Protein AF-A0A7Y3P1E9-F1 (afdb_monomer)

Nearest PDB structures (foldseek):
  8hl5-assembly1_SL7A  TM=4.239E-01  e=1.779E+00  Sulfolobus acidocaldarius DSM 639
  1z5z-assembly2_B  TM=3.314E-01  e=1.362E+00  Saccharolobus solfataricus P2
  5tt2-assembly1_C  TM=5.748E-01  e=8.848E+00  Homo sapiens
  6isn-assembly1_B  TM=3.491E-01  e=8.276E+00  Homo sapiens
  4q48-assembly1_A  TM=3.436E-01  e=9.459E+00  Deinococcus radiodurans R1 = ATCC 13939 = DSM 20539

Mean predicted aligned error: 6.4 Å

Radius of gyration: 21.35 Å; Cα contacts (8 Å, |Δi|>4): 57; chains: 1; bounding box: 52×37×60 Å

Foldseek 3Di:
DQLLVCCVVQDQVAAEAEDDPDDPVRVVRNCVSNPPGNHNYYYHPPCRPVDDCCDPNDNVCVVVDDDDDDDDDDDDD

Structure (mmCIF, N/CA/C/O backbone):
data_AF-A0A7Y3P1E9-F1
#
_entry.id   AF-A0A7Y3P1E9-F1
#
loop_
_atom_site.group_PDB
_atom_site.id
_atom_site.type_symbol
_atom_site.label_atom_id
_atom_site.label_alt_id
_atom_site.label_comp_id
_atom_site.label_asym_id
_atom_site.label_entity_id
_atom_site.label_seq_id
_atom_site.pdbx_PDB_ins_code
_atom_site.Cartn_x
_atom_site.Cartn_y
_atom_site.Cartn_z
_atom_site.occupancy
_atom_site.B_iso_or_equiv
_atom_site.auth_seq_id
_atom_site.auth_comp_id
_atom_site.auth_asym_id
_atom_site.auth_atom_id
_atom_site.pdbx_PDB_model_num
ATOM 1 N N . GLY A 1 1 ? -11.271 -0.075 20.628 1.00 56.12 1 GLY A N 1
ATOM 2 C CA . GLY A 1 1 ? -10.104 0.815 20.807 1.00 56.12 1 GLY A CA 1
ATOM 3 C C . GLY A 1 1 ? -10.177 1.916 19.773 1.00 56.12 1 GLY A C 1
ATOM 4 O O . GLY A 1 1 ? -10.702 1.665 18.700 1.00 56.12 1 GLY A O 1
ATOM 5 N N . SER A 1 2 ? -9.736 3.132 20.087 1.00 73.81 2 SER A N 1
ATOM 6 C CA . SER A 1 2 ? -9.791 4.242 19.128 1.00 73.81 2 SER A CA 1
ATOM 7 C C . SER A 1 2 ? -8.585 4.200 18.187 1.00 73.81 2 SER A C 1
ATOM 9 O O . SER A 1 2 ? -7.448 4.203 18.651 1.00 73.81 2 SER A O 1
ATOM 11 N N . PHE A 1 3 ? -8.817 4.228 16.874 1.00 85.69 3 PHE A N 1
ATOM 12 C CA . PHE A 1 3 ? -7.753 4.353 15.869 1.00 85.69 3 PHE A CA 1
ATOM 13 C C . PHE A 1 3 ? -7.057 5.728 15.876 1.00 85.69 3 PHE A C 1
ATOM 15 O O . PHE A 1 3 ? -6.074 5.917 15.164 1.00 85.69 3 PHE A O 1
ATOM 22 N N . ALA A 1 4 ? -7.514 6.687 16.692 1.00 80.00 4 ALA A N 1
ATOM 23 C CA . ALA A 1 4 ? -6.962 8.043 16.745 1.00 80.00 4 ALA A CA 1
ATOM 24 C C . ALA A 1 4 ? -5.454 8.083 17.053 1.00 80.00 4 ALA A C 1
ATOM 26 O O . ALA A 1 4 ? -4.745 8.940 16.531 1.00 80.00 4 ALA A O 1
ATOM 27 N N . GLN A 1 5 ? -4.949 7.134 17.846 1.00 84.06 5 GLN A N 1
ATOM 28 C CA . GLN A 1 5 ? -3.526 7.053 18.200 1.00 84.06 5 GLN A CA 1
ATOM 29 C C . GLN A 1 5 ? -2.627 6.716 16.998 1.00 84.06 5 GLN A C 1
ATOM 31 O O . GLN A 1 5 ? -1.458 7.094 16.981 1.00 84.06 5 GLN A O 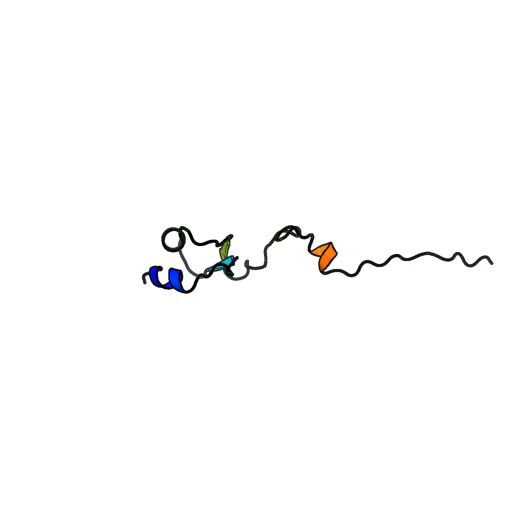1
ATOM 36 N N . LEU A 1 6 ? -3.165 6.069 15.956 1.00 86.44 6 LEU A N 1
ATOM 37 C CA . LEU A 1 6 ? -2.404 5.724 14.750 1.00 86.44 6 LEU A CA 1
ATOM 38 C C . LEU A 1 6 ? -1.998 6.959 13.946 1.00 86.44 6 LEU A C 1
ATOM 40 O O . LEU A 1 6 ? -1.010 6.921 13.213 1.00 86.44 6 LEU A O 1
ATOM 44 N N . LYS A 1 7 ? -2.733 8.068 14.086 1.00 82.62 7 LYS A N 1
ATOM 45 C CA . LYS A 1 7 ? -2.486 9.283 13.311 1.00 82.62 7 LYS A CA 1
ATOM 46 C C . LYS A 1 7 ? -1.093 9.856 13.575 1.00 82.62 7 LYS A C 1
ATOM 48 O O . LYS A 1 7 ? -0.479 10.363 12.644 1.00 82.62 7 LYS A O 1
ATOM 53 N N . GLU A 1 8 ? -0.566 9.726 14.786 1.00 83.88 8 GLU A N 1
ATOM 54 C CA . GLU A 1 8 ? 0.794 10.181 15.109 1.00 83.88 8 GLU A CA 1
ATOM 55 C C . GLU A 1 8 ? 1.873 9.205 14.617 1.00 83.88 8 GLU A C 1
ATOM 57 O O . GLU A 1 8 ? 2.972 9.616 14.257 1.00 83.88 8 GLU A O 1
ATOM 62 N N . MET A 1 9 ? 1.549 7.913 14.524 1.00 85.81 9 MET A N 1
ATOM 63 C CA . MET A 1 9 ? 2.482 6.879 14.059 1.00 85.81 9 MET A CA 1
ATOM 64 C C . MET A 1 9 ? 2.635 6.873 12.533 1.00 85.81 9 MET A C 1
ATOM 66 O O . MET A 1 9 ? 3.704 6.560 12.005 1.00 85.81 9 MET A O 1
ATOM 70 N N . VAL A 1 10 ? 1.572 7.229 11.807 1.00 88.56 10 VAL A N 1
ATOM 71 C CA . VAL A 1 10 ? 1.588 7.320 10.345 1.00 88.56 10 VAL A CA 1
ATOM 72 C C . VAL A 1 10 ? 2.257 8.626 9.918 1.00 88.56 10 VAL A C 1
ATOM 74 O O . VAL A 1 10 ? 1.664 9.715 9.926 1.00 88.56 10 VAL A O 1
ATOM 77 N N . THR A 1 11 ? 3.512 8.489 9.498 1.00 86.00 11 THR A N 1
ATOM 78 C CA . THR A 1 11 ? 4.306 9.552 8.873 1.00 86.00 11 THR A CA 1
ATOM 79 C C . THR A 1 11 ? 4.179 9.505 7.348 1.00 86.00 11 THR A C 1
ATOM 81 O O . THR A 1 11 ? 3.696 8.527 6.784 1.00 86.00 11 THR A O 1
ATOM 84 N N . GLY A 1 12 ? 4.673 10.535 6.654 1.00 84.75 12 GLY A N 1
ATOM 85 C CA . GLY A 1 12 ? 4.690 10.573 5.183 1.00 84.75 12 GLY A CA 1
ATOM 86 C C . GLY A 1 12 ? 5.588 9.526 4.509 1.00 84.75 12 GLY A C 1
ATOM 87 O O . GLY A 1 12 ? 5.648 9.493 3.289 1.00 84.75 12 GLY A O 1
ATOM 88 N N . LYS A 1 13 ? 6.294 8.690 5.282 1.00 87.69 13 LYS A N 1
ATOM 89 C CA . LYS A 1 13 ? 7.090 7.562 4.774 1.00 87.69 13 LYS A CA 1
ATOM 90 C C . LYS A 1 13 ? 6.291 6.256 4.702 1.00 87.69 13 LYS A C 1
ATOM 92 O O . LYS A 1 13 ? 6.797 5.260 4.198 1.00 87.69 13 LYS A O 1
ATOM 97 N N . VAL A 1 14 ? 5.077 6.232 5.254 1.00 90.88 14 VAL A N 1
ATOM 98 C CA . VAL A 1 14 ? 4.229 5.037 5.280 1.00 90.88 14 VAL A CA 1
ATOM 99 C C . VAL A 1 14 ? 3.374 5.005 4.022 1.00 90.88 14 VAL A C 1
ATOM 101 O O . VAL A 1 14 ? 2.375 5.709 3.932 1.00 90.88 14 VAL A O 1
ATOM 104 N N . GLN A 1 15 ? 3.755 4.159 3.068 1.00 89.56 15 GLN A N 1
ATOM 105 C CA . GLN A 1 15 ? 3.026 4.014 1.810 1.00 89.56 15 GLN A CA 1
ATOM 106 C C . GLN A 1 15 ? 1.883 2.991 1.891 1.00 89.56 15 GLN A C 1
ATOM 108 O O . GLN A 1 15 ? 0.812 3.184 1.323 1.00 89.56 15 GLN A O 1
ATOM 113 N N . THR A 1 16 ? 2.108 1.875 2.590 1.00 93.19 16 THR A N 1
ATOM 114 C CA . THR A 1 16 ? 1.149 0.768 2.709 1.00 93.19 16 THR A CA 1
ATOM 115 C C . THR A 1 16 ? 0.947 0.407 4.178 1.00 93.19 16 THR A C 1
ATOM 117 O O . THR A 1 16 ? 1.921 0.211 4.904 1.00 93.19 16 THR A O 1
ATOM 120 N N . LEU A 1 17 ? -0.311 0.303 4.608 1.00 94.12 17 LEU A N 1
ATOM 121 C CA . LEU A 1 17 ? -0.717 -0.162 5.932 1.00 94.12 17 LEU A CA 1
ATOM 122 C C . LEU A 1 17 ? -1.400 -1.523 5.802 1.00 94.12 17 LEU A C 1
ATOM 124 O O . LEU A 1 17 ? -2.336 -1.680 5.022 1.00 94.12 17 LEU A O 1
ATOM 128 N N . THR A 1 18 ? -0.944 -2.509 6.571 1.00 95.56 18 THR A N 1
ATOM 129 C CA . THR A 1 18 ? -1.570 -3.834 6.606 1.00 95.56 18 THR A CA 1
ATOM 130 C C . THR A 1 18 ? -2.512 -3.980 7.792 1.00 95.56 18 THR A C 1
ATOM 132 O O . THR A 1 18 ? -2.184 -3.517 8.885 1.00 95.56 18 THR A O 1
ATOM 135 N N . TRP A 1 19 ? -3.630 -4.678 7.614 1.00 95.56 19 TRP A N 1
ATOM 136 C CA . TRP A 1 19 ? -4.574 -4.998 8.684 1.00 95.56 19 TRP A CA 1
ATOM 137 C C . TRP A 1 19 ? -4.800 -6.508 8.815 1.00 95.56 19 TRP A C 1
ATOM 139 O O . TRP A 1 19 ? -4.579 -7.278 7.882 1.00 95.56 19 TRP A O 1
ATOM 149 N N . PHE A 1 20 ? -5.244 -6.940 9.993 1.00 96.94 20 PHE A N 1
ATOM 150 C CA . PHE A 1 20 ? -5.599 -8.329 10.268 1.00 96.94 20 PHE A CA 1
ATOM 151 C C . PHE A 1 20 ? -6.818 -8.379 11.191 1.00 96.94 20 PHE A C 1
ATOM 153 O O . PHE A 1 20 ? -6.871 -7.640 12.171 1.00 96.94 20 PHE A O 1
ATOM 160 N N . GLY A 1 21 ? -7.785 -9.244 10.871 1.00 96.06 21 GLY A N 1
ATOM 161 C CA . GLY A 1 21 ? -8.944 -9.517 11.728 1.00 96.06 21 GLY A CA 1
ATOM 162 C C . GLY A 1 21 ? -9.952 -8.373 11.882 1.00 96.06 21 GLY A C 1
ATOM 163 O O . GLY A 1 21 ? -10.818 -8.471 12.745 1.00 96.06 21 GLY A O 1
ATOM 164 N N . LEU A 1 22 ? -9.854 -7.310 11.076 1.00 96.06 22 LEU A N 1
ATOM 165 C CA . LEU A 1 22 ? -10.827 -6.216 11.076 1.00 96.06 22 LEU A CA 1
ATOM 166 C C . LEU A 1 22 ? -12.036 -6.575 10.212 1.00 96.06 22 LEU A C 1
ATOM 168 O O . LEU A 1 22 ? -11.884 -7.144 9.132 1.00 96.06 22 LEU A O 1
ATOM 172 N N . ASN A 1 23 ? -13.227 -6.203 10.670 1.00 96.38 23 ASN A N 1
ATOM 173 C CA . ASN A 1 23 ? -14.434 -6.245 9.845 1.00 96.38 23 ASN A CA 1
ATOM 174 C C . ASN A 1 23 ? -14.616 -4.952 9.023 1.00 96.38 23 ASN A C 1
ATOM 176 O O . ASN A 1 23 ? -13.922 -3.956 9.233 1.00 96.38 23 ASN A O 1
ATOM 180 N N . ASP A 1 24 ? -15.598 -4.937 8.120 1.00 95.81 24 ASP A N 1
ATOM 181 C CA . ASP A 1 24 ? -15.853 -3.808 7.212 1.00 95.81 24 ASP A CA 1
ATOM 182 C C . ASP A 1 24 ? -16.121 -2.480 7.935 1.00 95.81 24 ASP A C 1
ATOM 184 O O . ASP A 1 24 ? -15.676 -1.416 7.497 1.00 95.81 24 ASP A O 1
ATOM 188 N N . LYS A 1 25 ? -16.826 -2.523 9.073 1.00 95.81 25 LYS A N 1
ATOM 189 C CA . LYS A 1 25 ? -17.099 -1.328 9.881 1.00 95.81 25 LYS A CA 1
ATOM 190 C C . LYS A 1 25 ? -15.802 -0.786 10.481 1.00 95.81 25 LYS A C 1
ATOM 192 O O . LYS A 1 25 ? -15.559 0.417 10.411 1.00 95.81 25 LYS A O 1
ATOM 197 N N . GLU A 1 26 ? -14.963 -1.663 11.023 1.00 95.44 26 GLU A N 1
ATOM 198 C CA . GLU A 1 26 ? -13.668 -1.295 11.600 1.00 95.44 26 GLU A CA 1
ATOM 199 C C . GLU A 1 26 ? -12.697 -0.774 10.538 1.00 95.44 26 GLU A C 1
ATOM 201 O O . GLU A 1 26 ? -11.975 0.185 10.798 1.00 95.44 26 GLU A O 1
ATOM 206 N N . LEU A 1 27 ? -12.719 -1.328 9.324 1.00 94.50 27 LEU A N 1
ATOM 207 C CA . LEU A 1 27 ? -11.953 -0.809 8.189 1.00 94.50 27 LEU A CA 1
ATOM 208 C C . LEU A 1 27 ? -12.418 0.589 7.779 1.00 94.50 27 LEU A C 1
ATOM 210 O O . LEU A 1 27 ? -11.593 1.470 7.529 1.00 94.50 27 LEU A O 1
ATOM 214 N N . ALA A 1 28 ? -13.729 0.831 7.764 1.00 93.56 28 ALA A N 1
ATOM 215 C CA . ALA A 1 28 ? -14.274 2.157 7.501 1.00 93.56 28 ALA A CA 1
ATOM 216 C C . ALA A 1 28 ? -13.910 3.163 8.611 1.00 93.56 28 ALA A C 1
ATOM 218 O O . ALA A 1 28 ? -13.615 4.325 8.318 1.00 93.56 28 ALA A O 1
ATOM 219 N N . ASP A 1 29 ? -13.921 2.737 9.878 1.00 94.00 29 ASP A N 1
ATOM 220 C CA . ASP A 1 29 ? -13.467 3.540 11.021 1.00 94.00 29 ASP A CA 1
ATOM 221 C C . ASP A 1 29 ? -11.960 3.847 10.935 1.00 94.00 29 ASP A C 1
ATOM 223 O O . ASP A 1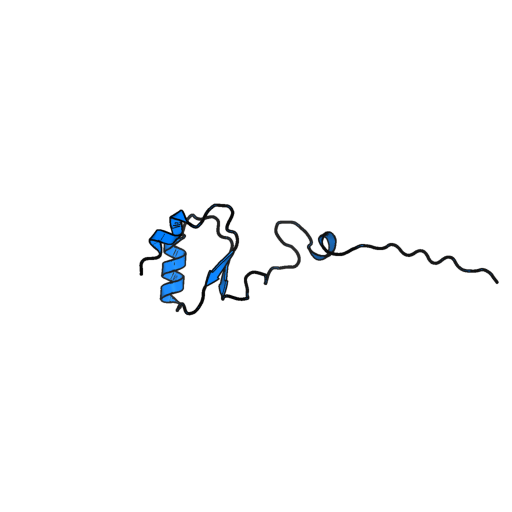 29 ? -11.554 4.993 11.142 1.00 94.00 29 ASP A O 1
ATOM 227 N N . LEU A 1 30 ? -11.137 2.859 10.573 1.00 93.19 30 LEU A N 1
ATOM 228 C CA . LEU A 1 30 ? -9.695 3.005 10.362 1.00 93.19 30 LEU A CA 1
ATOM 229 C C . LEU A 1 30 ? -9.399 4.005 9.242 1.00 93.19 30 LEU A C 1
ATOM 231 O O . LEU A 1 30 ? -8.613 4.933 9.431 1.00 93.19 30 LEU A O 1
ATOM 235 N N . ASN A 1 31 ? -10.068 3.859 8.097 1.00 90.81 31 ASN A N 1
ATOM 236 C CA . ASN A 1 31 ? -9.899 4.759 6.961 1.00 90.81 31 ASN A CA 1
ATOM 237 C C . ASN A 1 31 ? -10.268 6.207 7.330 1.00 90.81 31 ASN A C 1
ATOM 239 O O . ASN A 1 31 ? -9.544 7.145 6.998 1.00 90.81 31 ASN A O 1
ATOM 243 N N . ARG A 1 32 ? -11.350 6.403 8.099 1.00 91.12 32 ARG A N 1
ATOM 244 C CA . ARG A 1 32 ? -11.729 7.727 8.622 1.00 91.12 32 ARG A CA 1
ATOM 245 C C . ARG A 1 32 ? -10.695 8.296 9.589 1.00 91.12 32 ARG A C 1
ATOM 247 O O . ARG A 1 32 ? -10.376 9.479 9.501 1.00 91.12 32 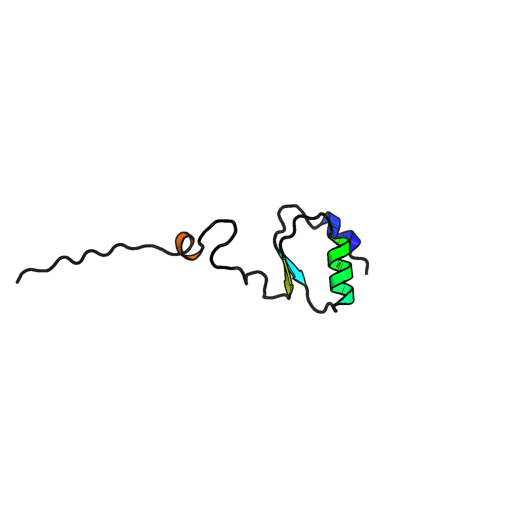ARG A O 1
ATOM 254 N N . ALA A 1 33 ? -10.153 7.482 10.491 1.00 91.12 33 ALA A N 1
ATOM 255 C CA . ALA A 1 33 ? -9.143 7.928 11.452 1.00 91.12 33 ALA A CA 1
ATOM 256 C C . ALA A 1 33 ? -7.831 8.370 10.778 1.00 91.12 33 ALA A C 1
ATOM 258 O O . ALA A 1 33 ? -7.143 9.264 11.279 1.00 91.12 33 ALA A O 1
ATOM 259 N N . LEU A 1 34 ? -7.507 7.772 9.630 1.00 90.31 34 LEU A N 1
ATOM 260 C CA . LEU A 1 34 ? -6.305 8.055 8.847 1.00 90.31 34 LEU A CA 1
ATOM 261 C C . LEU A 1 34 ? -6.525 9.095 7.739 1.00 90.31 34 LEU A C 1
ATOM 263 O O . LEU A 1 34 ? -5.582 9.424 7.019 1.00 90.31 34 LEU A O 1
ATOM 267 N N . TYR A 1 35 ? -7.732 9.655 7.617 1.00 86.56 35 TYR A N 1
ATOM 268 C CA . TYR A 1 35 ? -8.046 10.644 6.590 1.00 86.56 35 TYR A CA 1
ATOM 269 C C . TYR A 1 35 ? -7.060 11.824 6.612 1.00 86.56 35 TYR A C 1
ATOM 271 O O . TYR A 1 35 ? -6.729 12.379 7.667 1.00 86.56 35 TYR A O 1
ATOM 279 N N . GLY A 1 36 ? -6.575 12.204 5.428 1.00 83.75 36 GLY A N 1
ATOM 280 C CA . GLY A 1 36 ? -5.564 13.249 5.252 1.00 83.75 36 GLY A CA 1
ATOM 281 C C . GLY A 1 36 ? -4.117 12.794 5.476 1.00 83.75 36 GLY A C 1
ATOM 282 O O . GLY A 1 36 ? -3.199 13.594 5.292 1.00 83.75 36 GLY A O 1
ATOM 283 N N . LYS A 1 37 ? -3.875 11.528 5.840 1.00 85.69 37 LYS A N 1
ATOM 284 C CA . LYS A 1 37 ? -2.540 10.925 5.751 1.00 85.69 37 LYS A CA 1
ATOM 285 C C . LYS A 1 37 ? -2.279 10.448 4.326 1.00 85.69 37 LYS A C 1
ATOM 287 O O . LYS A 1 37 ? -3.179 9.981 3.638 1.00 85.69 37 LYS A O 1
ATOM 292 N N . ARG A 1 38 ? -1.026 10.566 3.891 1.00 85.50 38 ARG A N 1
ATOM 293 C CA . ARG A 1 38 ? -0.559 10.113 2.574 1.00 85.50 38 ARG A CA 1
ATOM 294 C C . ARG A 1 38 ? -0.237 8.615 2.611 1.00 85.50 38 ARG A C 1
ATOM 296 O O . ARG A 1 38 ? 0.923 8.246 2.501 1.00 85.50 38 ARG A O 1
ATOM 303 N N . ILE A 1 39 ? -1.253 7.790 2.867 1.00 91.19 39 ILE A N 1
ATOM 304 C CA . ILE A 1 39 ? -1.172 6.331 2.718 1.00 91.19 39 ILE A CA 1
ATOM 305 C C . ILE A 1 39 ? -1.802 5.985 1.373 1.00 91.19 39 ILE A C 1
ATOM 307 O O . ILE A 1 39 ? -2.948 6.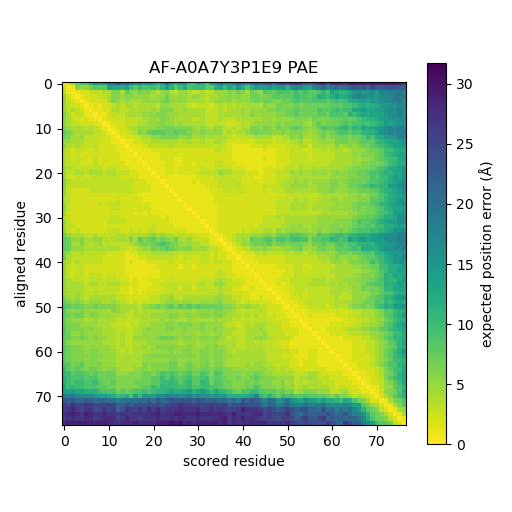356 1.127 1.00 91.19 39 ILE A O 1
ATOM 311 N N . ASP A 1 40 ? -1.087 5.238 0.540 1.00 89.69 40 ASP A N 1
ATOM 312 C CA . ASP A 1 40 ? -1.583 4.841 -0.778 1.00 89.69 40 ASP A CA 1
ATOM 313 C C . ASP A 1 40 ? -2.478 3.600 -0.693 1.00 89.69 40 ASP A C 1
ATOM 315 O O . ASP A 1 40 ? -3.411 3.445 -1.479 1.00 89.69 40 ASP A O 1
ATOM 319 N N . ARG A 1 41 ? -2.194 2.686 0.249 1.00 91.81 41 ARG A N 1
ATOM 320 C CA . ARG A 1 41 ? -2.897 1.398 0.360 1.00 91.81 41 ARG A CA 1
ATOM 321 C C . ARG A 1 41 ? -3.147 0.963 1.802 1.00 91.81 41 ARG A C 1
ATOM 323 O O . ARG A 1 41 ? -2.237 0.996 2.630 1.00 91.81 41 ARG A O 1
ATOM 330 N N . ILE A 1 42 ? -4.356 0.467 2.066 1.00 93.62 42 ILE A N 1
ATOM 331 C CA . ILE A 1 42 ? -4.730 -0.258 3.289 1.00 93.62 42 ILE A CA 1
ATOM 332 C C . ILE A 1 42 ? -5.167 -1.663 2.863 1.00 93.62 42 ILE A C 1
ATOM 334 O O . ILE A 1 42 ? -6.195 -1.807 2.208 1.00 93.62 42 ILE A O 1
ATOM 338 N N . VAL A 1 43 ? -4.374 -2.688 3.176 1.00 95.44 43 VAL A N 1
ATOM 339 C CA . VAL A 1 43 ? -4.535 -4.051 2.625 1.00 95.44 43 VAL A CA 1
ATOM 340 C C . VAL A 1 43 ? -4.463 -5.120 3.716 1.00 95.44 43 VAL A C 1
ATOM 342 O O . VAL A 1 43 ? -3.925 -4.845 4.788 1.00 95.44 43 VAL A O 1
ATOM 345 N N . PRO A 1 44 ? -4.972 -6.340 3.495 1.00 96.94 44 PRO A N 1
ATOM 346 C CA . PRO A 1 44 ? -4.745 -7.444 4.418 1.00 96.94 44 PRO A CA 1
ATOM 347 C C . PRO A 1 44 ? -3.250 -7.724 4.635 1.00 96.94 44 PRO A C 1
ATOM 349 O O . PRO A 1 44 ? -2.395 -7.456 3.783 1.00 96.94 44 PRO A O 1
ATOM 352 N N . VAL A 1 45 ? -2.911 -8.290 5.792 1.00 97.12 45 VAL A N 1
ATOM 353 C CA . VAL A 1 45 ? -1.562 -8.807 6.045 1.00 97.12 45 VAL A CA 1
ATOM 354 C C . VAL A 1 45 ? -1.175 -9.842 4.981 1.00 97.12 45 VAL A C 1
ATOM 356 O O . VAL A 1 45 ? -1.985 -10.671 4.580 1.00 97.12 45 VAL A O 1
ATOM 359 N N . GLY A 1 46 ? 0.072 -9.778 4.509 1.00 96.12 46 GLY A N 1
ATOM 360 C CA . GLY A 1 46 ? 0.575 -10.610 3.408 1.00 96.12 46 GLY A CA 1
ATOM 361 C C . GLY A 1 46 ? 0.449 -9.965 2.024 1.00 96.12 46 GLY A C 1
ATOM 362 O O . GLY A 1 46 ? 1.187 -10.339 1.119 1.00 96.12 46 GLY A O 1
ATOM 363 N N . GLU A 1 47 ? -0.378 -8.930 1.868 1.00 96.44 47 GLU A N 1
ATOM 364 C CA . GLU A 1 47 ? -0.588 -8.266 0.573 1.00 96.44 47 GLU A CA 1
ATOM 365 C C . GLU A 1 47 ? 0.236 -6.980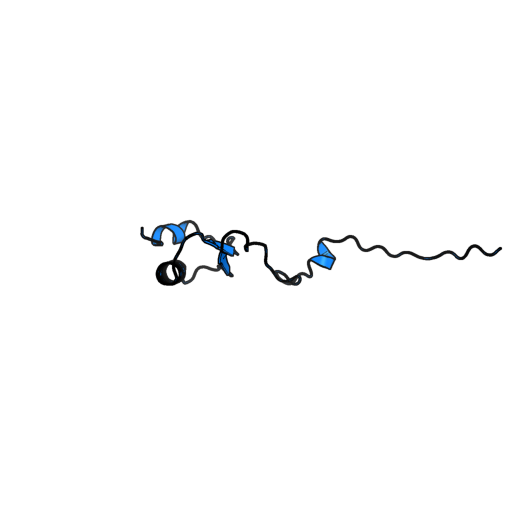 0.393 1.00 96.44 47 GLU A C 1
ATOM 367 O O . GLU A 1 47 ? 0.154 -6.319 -0.642 1.00 96.44 47 GLU A O 1
ATOM 372 N N . ALA A 1 48 ? 1.091 -6.627 1.360 1.00 94.19 48 ALA A N 1
ATOM 373 C CA . ALA A 1 48 ? 1.896 -5.402 1.307 1.00 94.19 48 ALA A CA 1
ATOM 374 C C . ALA A 1 48 ? 2.777 -5.305 0.048 1.00 94.19 48 ALA A C 1
ATOM 376 O O . ALA A 1 48 ? 2.967 -4.218 -0.496 1.00 94.19 48 ALA A O 1
ATOM 377 N N . LEU A 1 49 ? 3.296 -6.435 -0.435 1.00 92.00 49 LEU A N 1
ATOM 378 C CA . LEU A 1 49 ? 4.139 -6.502 -1.634 1.00 92.00 49 LEU A CA 1
ATOM 379 C C . LEU A 1 49 ? 3.356 -6.897 -2.897 1.00 92.00 49 LEU A C 1
ATOM 381 O O . LEU A 1 49 ? 3.954 -7.144 -3.938 1.00 92.00 49 LEU A O 1
ATOM 385 N N . SER A 1 50 ? 2.021 -6.927 -2.829 1.00 92.38 50 SER A N 1
ATOM 386 C CA . SER A 1 50 ? 1.149 -7.150 -3.987 1.00 92.38 50 SER A CA 1
ATOM 387 C C . SER A 1 50 ? 0.992 -5.848 -4.779 1.00 92.38 50 SER A C 1
ATOM 389 O O . SER A 1 50 ? -0.057 -5.204 -4.792 1.00 92.38 50 SER A O 1
ATOM 391 N N . PHE A 1 51 ? 2.095 -5.361 -5.343 1.00 88.88 51 PHE A N 1
ATOM 392 C CA . PHE A 1 51 ? 2.128 -4.184 -6.209 1.00 88.88 51 PHE A CA 1
ATOM 393 C C . PHE A 1 51 ? 2.316 -4.564 -7.678 1.00 88.88 51 PHE A C 1
ATOM 395 O O . PHE A 1 51 ? 2.781 -5.653 -8.011 1.00 88.88 51 PHE A O 1
ATOM 402 N N . ASN A 1 52 ? 1.942 -3.644 -8.569 1.00 92.12 52 ASN A N 1
ATOM 403 C CA . ASN A 1 52 ? 2.194 -3.792 -9.996 1.00 92.12 52 ASN A CA 1
ATOM 404 C C . ASN A 1 52 ? 3.710 -3.759 -10.277 1.00 92.12 52 ASN A C 1
ATOM 406 O O . ASN A 1 52 ? 4.475 -3.158 -9.526 1.00 92.12 52 ASN A O 1
ATOM 410 N N . TYR A 1 53 ? 4.145 -4.388 -11.372 1.00 93.69 53 TYR A N 1
ATOM 411 C CA . TYR A 1 53 ? 5.545 -4.333 -11.796 1.00 93.69 53 TYR A CA 1
ATOM 412 C C . TYR A 1 53 ? 5.999 -2.912 -12.159 1.00 93.69 53 TYR A C 1
ATOM 414 O O . TYR A 1 53 ? 7.195 -2.634 -12.129 1.00 93.69 53 TYR A O 1
ATOM 422 N N . ILE A 1 54 ? 5.060 -2.017 -12.479 1.00 95.19 54 ILE A N 1
ATOM 423 C CA . ILE A 1 54 ? 5.276 -0.574 -12.437 1.00 95.19 54 ILE A CA 1
ATOM 424 C C . ILE A 1 54 ? 4.949 -0.081 -11.025 1.00 95.19 54 ILE A C 1
ATOM 426 O O . ILE A 1 54 ? 3.783 -0.062 -10.624 1.00 95.19 54 ILE A O 1
ATOM 430 N N . TRP A 1 55 ? 5.972 0.331 -10.280 1.00 91.69 55 TRP A N 1
ATOM 431 C CA . TRP A 1 55 ? 5.838 0.812 -8.908 1.00 91.69 55 TRP A CA 1
ATOM 432 C C . TRP A 1 55 ? 6.616 2.106 -8.711 1.00 91.69 55 TRP A C 1
ATOM 434 O O . TRP A 1 55 ? 7.785 2.186 -9.077 1.00 91.69 55 TRP A O 1
ATOM 444 N N . ASP A 1 56 ? 5.951 3.117 -8.151 1.00 89.19 56 ASP A N 1
ATOM 445 C CA . ASP A 1 56 ? 6.535 4.437 -7.871 1.00 89.19 56 ASP A CA 1
ATOM 446 C C . ASP A 1 56 ? 7.243 5.075 -9.089 1.00 89.19 56 ASP A C 1
ATOM 448 O O . ASP A 1 56 ? 8.300 5.690 -8.994 1.00 89.19 56 ASP A O 1
ATOM 452 N N . GLY A 1 57 ? 6.674 4.863 -10.283 1.00 93.44 57 GLY A N 1
ATOM 453 C CA . GLY A 1 57 ? 7.221 5.349 -11.556 1.00 93.44 57 GLY A CA 1
ATOM 454 C C . GLY A 1 57 ? 8.327 4.483 -12.173 1.00 93.44 57 GLY A C 1
ATOM 455 O O . GLY A 1 57 ? 8.771 4.782 -13.279 1.00 93.44 57 GLY A O 1
ATOM 456 N N . MET A 1 58 ? 8.734 3.395 -11.517 1.00 95.94 58 MET A N 1
ATOM 457 C CA . MET A 1 58 ? 9.818 2.515 -11.958 1.00 95.94 58 MET A CA 1
ATOM 458 C C . MET A 1 58 ? 9.286 1.174 -12.474 1.00 95.94 58 MET A C 1
ATOM 460 O O . MET A 1 58 ? 8.352 0.608 -11.906 1.00 95.94 58 MET A O 1
ATOM 464 N N . ASN A 1 59 ? 9.911 0.617 -13.516 1.00 96.50 59 ASN A N 1
ATOM 465 C CA . ASN A 1 59 ? 9.677 -0.771 -13.920 1.00 96.50 59 ASN A CA 1
ATOM 466 C C . ASN A 1 59 ? 10.575 -1.704 -13.097 1.00 96.50 59 ASN A C 1
ATOM 468 O O . ASN A 1 59 ? 11.768 -1.833 -13.351 1.00 96.50 59 ASN A O 1
ATOM 472 N N . LEU A 1 60 ? 9.999 -2.396 -12.119 1.00 94.88 60 LEU A N 1
ATOM 473 C CA . LEU A 1 60 ? 10.750 -3.207 -1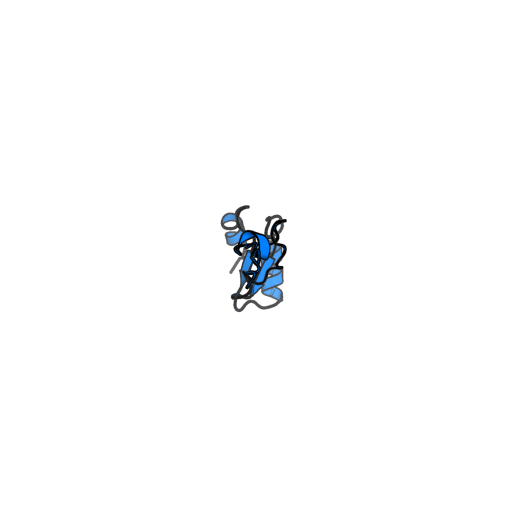1.163 1.00 94.88 60 LEU A CA 1
ATOM 474 C C . LEU A 1 60 ? 11.507 -4.371 -11.802 1.00 94.88 60 LEU A C 1
ATOM 476 O O . LEU A 1 60 ? 12.578 -4.732 -11.319 1.00 94.88 60 LEU A O 1
ATOM 480 N N . PHE A 1 61 ? 11.001 -4.952 -12.895 1.00 94.81 61 PHE A N 1
ATOM 481 C CA . PHE A 1 61 ? 11.752 -5.985 -13.611 1.00 94.81 61 PHE A CA 1
ATOM 482 C C . PHE A 1 61 ? 13.036 -5.419 -14.202 1.00 94.81 61 PHE A C 1
ATOM 484 O O . PHE A 1 61 ? 14.066 -6.086 -14.182 1.00 94.81 61 PHE A O 1
ATOM 491 N N . GLU A 1 62 ? 12.979 -4.194 -14.712 1.00 95.56 62 GLU A N 1
ATOM 492 C CA . GLU A 1 62 ? 14.128 -3.513 -15.287 1.00 95.56 62 GLU A CA 1
ATOM 493 C C . GLU A 1 62 ? 15.166 -3.122 -14.234 1.00 95.56 62 GLU A C 1
ATOM 495 O O . GLU A 1 62 ? 16.358 -3.270 -14.502 1.00 95.56 62 GLU A O 1
ATOM 500 N N . GLU A 1 63 ? 14.709 -2.686 -13.059 1.00 95.75 63 GLU A N 1
ATOM 501 C CA . GLU A 1 63 ? 15.563 -2.220 -11.961 1.00 95.75 63 GLU A CA 1
ATOM 502 C C . GLU A 1 63 ? 16.173 -3.35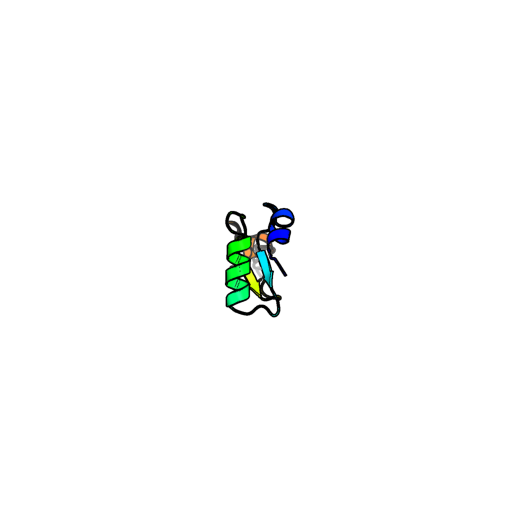8 -11.135 1.00 95.75 63 GLU A C 1
ATOM 504 O O . GLU A 1 63 ? 17.324 -3.285 -10.707 1.00 95.75 63 GLU A O 1
ATOM 509 N N . LEU A 1 64 ? 15.410 -4.428 -10.897 1.00 95.31 64 LEU A N 1
ATOM 510 C CA . LEU A 1 64 ? 15.805 -5.517 -9.996 1.00 95.31 64 LEU A CA 1
ATOM 511 C C . LEU A 1 64 ? 16.358 -6.741 -10.734 1.00 95.31 64 LEU A C 1
ATOM 513 O O . LEU A 1 64 ? 16.834 -7.683 -10.096 1.00 95.31 64 LEU A O 1
ATOM 517 N N . SER A 1 65 ? 16.330 -6.741 -12.069 1.00 95.88 65 SER A N 1
ATOM 518 C CA . SER A 1 65 ? 16.934 -7.799 -12.881 1.00 95.88 65 SER A CA 1
ATOM 519 C C . SER A 1 65 ? 18.213 -7.331 -13.553 1.00 95.88 65 SER A C 1
ATOM 521 O O . SER A 1 65 ? 18.416 -6.164 -13.877 1.00 95.88 65 SER A O 1
ATOM 523 N N . ARG A 1 66 ? 19.090 -8.287 -13.855 1.00 94.81 66 ARG A N 1
ATOM 524 C CA . ARG A 1 66 ? 20.308 -8.007 -14.606 1.00 94.81 66 ARG A CA 1
ATOM 525 C C . ARG A 1 66 ? 20.068 -8.191 -16.102 1.00 94.81 66 ARG A C 1
ATOM 527 O O . ARG A 1 66 ? 19.869 -9.315 -16.556 1.00 94.81 66 ARG A O 1
ATOM 534 N N . ARG A 1 67 ? 20.184 -7.122 -16.895 1.00 93.50 67 ARG A N 1
ATOM 535 C CA . ARG A 1 67 ? 20.170 -7.238 -18.363 1.00 93.50 67 ARG A CA 1
ATOM 536 C C . ARG A 1 67 ? 21.516 -7.732 -18.889 1.00 93.50 67 ARG A C 1
ATOM 538 O O . ARG A 1 67 ? 22.588 -7.324 -18.429 1.00 93.50 67 ARG A O 1
ATOM 545 N N . ARG A 1 68 ? 21.459 -8.642 -19.859 1.00 93.19 68 ARG A N 1
ATOM 546 C CA . ARG A 1 68 ? 22.625 -9.209 -20.539 1.00 93.19 68 ARG A CA 1
ATOM 547 C C . ARG A 1 68 ? 22.409 -9.147 -22.036 1.00 93.19 68 ARG A C 1
ATOM 549 O O . ARG A 1 68 ? 21.430 -9.681 -22.541 1.00 93.19 68 ARG A O 1
ATOM 556 N N . PHE A 1 69 ? 23.348 -8.521 -22.729 1.00 92.12 69 PHE A N 1
ATOM 557 C CA . PHE A 1 69 ? 23.472 -8.671 -24.167 1.00 92.12 69 PHE A CA 1
ATOM 558 C C . PHE A 1 69 ? 24.404 -9.851 -24.447 1.00 92.12 69 PHE A C 1
ATOM 560 O O . PHE A 1 69 ? 25.489 -9.926 -23.873 1.00 92.12 69 PHE A O 1
ATOM 567 N N . ILE A 1 70 ? 23.973 -10.777 -25.302 1.00 89.50 70 ILE A N 1
ATOM 568 C CA . ILE A 1 70 ? 24.769 -11.939 -25.705 1.00 89.50 70 ILE A CA 1
ATOM 569 C C . ILE A 1 70 ? 24.958 -11.862 -27.218 1.00 89.50 70 ILE A C 1
ATOM 571 O O . ILE A 1 70 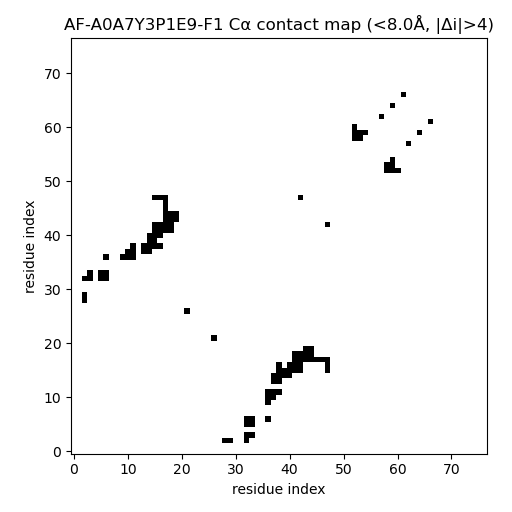? 24.004 -12.044 -27.972 1.00 89.50 70 ILE A O 1
ATOM 575 N N . SER A 1 71 ? 26.189 -11.619 -27.668 1.00 87.94 71 SER A N 1
ATOM 576 C CA . SER A 1 71 ? 26.556 -11.755 -29.077 1.00 87.94 71 SER A CA 1
ATOM 577 C C . SER A 1 71 ? 27.009 -13.189 -29.361 1.00 87.94 71 SER A C 1
ATOM 579 O O . SER A 1 71 ? 27.827 -13.764 -28.643 1.00 87.94 71 SER A O 1
ATOM 581 N N . ARG A 1 72 ? 26.478 -13.799 -30.426 1.00 80.81 72 ARG A N 1
ATOM 582 C CA . ARG A 1 72 ? 27.012 -15.064 -30.947 1.00 80.81 72 ARG A CA 1
ATOM 583 C C . ARG A 1 72 ? 28.165 -14.760 -31.896 1.00 80.81 72 ARG A C 1
ATOM 585 O O . ARG A 1 72 ? 27.930 -14.286 -33.004 1.00 80.81 72 ARG A O 1
ATOM 592 N N . ASN A 1 73 ? 29.387 -15.109 -31.507 1.00 72.69 73 ASN A N 1
ATOM 593 C CA . ASN A 1 73 ? 30.468 -15.280 -32.474 1.00 72.69 73 ASN A CA 1
ATOM 594 C C . ASN A 1 73 ? 30.248 -16.617 -33.194 1.00 72.69 73 ASN A C 1
ATOM 596 O O . ASN A 1 73 ? 30.313 -17.679 -32.577 1.00 72.69 73 ASN A O 1
ATOM 600 N N . ARG A 1 74 ? 29.946 -16.579 -34.498 1.00 64.94 74 ARG A N 1
ATOM 601 C CA . ARG A 1 74 ? 30.000 -17.783 -35.337 1.00 64.94 74 ARG A CA 1
ATOM 602 C C . ARG A 1 74 ? 31.465 -18.206 -35.443 1.00 64.94 74 ARG A C 1
ATOM 604 O O . ARG A 1 74 ? 32.253 -17.495 -36.060 1.00 64.94 74 ARG A O 1
ATOM 611 N N . ILE A 1 75 ? 31.812 -19.360 -34.879 1.00 67.50 75 ILE A N 1
ATOM 612 C CA . ILE A 1 75 ? 33.042 -20.063 -35.251 1.00 67.50 75 ILE A CA 1
ATOM 613 C C . ILE A 1 75 ? 32.872 -20.443 -36.727 1.00 67.50 75 ILE A C 1
ATOM 615 O O . ILE A 1 75 ? 31.948 -21.183 -37.069 1.00 67.50 75 ILE A O 1
ATOM 619 N N . ARG A 1 76 ? 33.688 -19.862 -37.613 1.00 56.6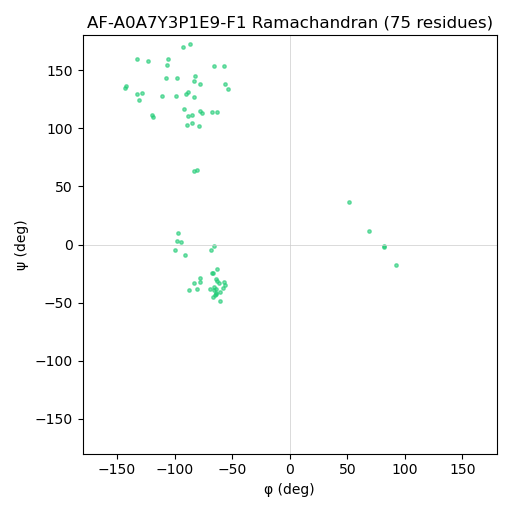2 76 ARG A N 1
ATOM 620 C CA . ARG A 1 76 ? 33.832 -20.362 -38.984 1.00 56.62 76 ARG A CA 1
ATOM 621 C C . ARG A 1 76 ? 34.741 -21.589 -38.907 1.00 56.62 76 ARG A C 1
ATOM 623 O O . ARG A 1 76 ? 35.882 -21.446 -38.475 1.00 56.62 76 ARG A O 1
ATOM 630 N N . LEU A 1 77 ? 34.187 -22.754 -39.242 1.00 56.62 77 LEU A N 1
ATOM 631 C CA . LEU A 1 77 ? 34.958 -23.940 -39.621 1.00 56.62 77 LEU A CA 1
ATOM 632 C C . LEU A 1 77 ? 35.525 -23.738 -41.028 1.00 56.62 77 LEU A C 1
ATOM 634 O O . LEU A 1 77 ? 34.820 -23.083 -41.835 1.00 56.62 77 LEU A O 1
#

Solvent-accessible surface area (backbone atoms only — not comparable to full-atom values): 5189 Å² total; per-residue (Å²): 134,76,54,64,69,50,49,78,71,60,49,86,83,41,50,68,46,70,45,78,94,69,52,74,67,54,49,52,52,43,53,60,45,44,62,91,55,68,57,81,42,80,41,54,66,89,45,84,80,73,65,61,61,65,46,98,93,37,53,46,66,69,75,77,44,86,87,79,90,82,83,82,80,78,82,81,129

Secondary structure (DSSP, 8-state):
--GGGHHHH--TT--EEEE-S--HHHHHHHHHHTTTS---EEEETT-TT---SEETTEEHHHHHS------------

pLDDT: mean 89.13, std 9.22, range [56.12, 97.12]

Sequence (77 aa):
GSFAQLKEMVTGKVQTLTWFGLNDKELADLNRALYGKRIDRIVPVGEALSFNYIWDGMNLFEELSRRRFISRNRIRL